Protein AF-Q25BS7-F1 (afdb_monomer_lite)

InterPro domains:
  IPR001800 Lipoprotein, OspC-type [PF01441] (1-91)
  IPR036437 Outer surface protein C-like superfamily [G3DSA:1.20.120.240] (1-91)
  IPR036437 Outer surface protein C-like superfamily [SSF63515] (1-91)

Foldseek 3Di:
DLAQWDQDPVRDTDGRFQQCQVVLVVVLVVLVVLLVVLVVDDDDPVVVVVSVVSNVVSVVLSVVSVVCCCQNVPPNSRRGSVNVCVNPPPD

Structure (mmCIF, N/CA/C/O backbone):
data_AF-Q25BS7-F1
#
_entry.id   AF-Q25BS7-F1
#
loop_
_atom_site.group_PDB
_atom_site.id
_atom_site.type_symbol
_atom_site.label_atom_id
_atom_site.label_alt_id
_atom_site.label_comp_id
_atom_site.label_asym_id
_atom_site.label_entity_id
_atom_site.label_seq_id
_atom_site.pdbx_PDB_ins_code
_atom_site.Cartn_x
_atom_site.Cartn_y
_atom_site.Cartn_z
_atom_site.occupancy
_atom_site.B_iso_or_equiv
_atom_site.auth_seq_id
_atom_site.auth_comp_id
_atom_site.auth_asym_id
_atom_site.auth_atom_id
_atom_site.pdbx_PDB_model_num
ATOM 1 N N . LYS A 1 1 ? 8.512 -6.871 -0.896 1.00 91.00 1 LYS A N 1
ATOM 2 C CA . LYS A 1 1 ? 9.238 -8.089 -1.348 1.00 91.00 1 LYS A CA 1
ATOM 3 C C . LYS A 1 1 ? 9.289 -8.216 -2.874 1.00 91.00 1 LYS A C 1
ATOM 5 O O . LYS A 1 1 ? 10.366 -8.471 -3.377 1.00 91.00 1 LYS A O 1
ATOM 10 N N . ALA A 1 2 ? 8.188 -7.995 -3.601 1.00 96.81 2 ALA A N 1
ATOM 11 C CA . ALA A 1 2 ? 8.146 -8.085 -5.071 1.00 96.81 2 ALA A CA 1
ATOM 12 C C . ALA A 1 2 ? 8.454 -6.764 -5.817 1.00 96.81 2 ALA A C 1
ATOM 14 O O . ALA A 1 2 ? 8.157 -6.648 -6.997 1.00 96.81 2 ALA A O 1
ATOM 15 N N . ILE A 1 3 ? 9.011 -5.755 -5.135 1.00 98.19 3 ILE A N 1
ATOM 16 C CA . ILE A 1 3 ? 9.371 -4.483 -5.782 1.00 98.19 3 ILE A CA 1
ATOM 17 C C . ILE A 1 3 ? 10.533 -4.733 -6.744 1.00 98.19 3 ILE A C 1
ATOM 19 O O . ILE A 1 3 ? 11.524 -5.341 -6.333 1.00 98.19 3 ILE A O 1
ATOM 23 N N . GLY A 1 4 ? 10.414 -4.243 -7.978 1.00 97.94 4 GLY A N 1
ATOM 24 C CA . GLY A 1 4 ? 11.426 -4.409 -9.021 1.00 97.94 4 GLY A CA 1
ATOM 25 C C . GLY A 1 4 ? 11.564 -5.858 -9.482 1.00 97.94 4 GLY A C 1
ATOM 26 O O . GLY A 1 4 ? 12.667 -6.301 -9.810 1.00 97.94 4 GLY A O 1
ATOM 27 N N . LYS A 1 5 ? 10.478 -6.640 -9.418 1.00 97.56 5 LYS A N 1
ATOM 28 C CA . LYS A 1 5 ? 10.482 -8.073 -9.722 1.00 97.56 5 LYS A CA 1
ATOM 29 C C . LYS A 1 5 ? 9.436 -8.458 -10.757 1.00 97.56 5 LYS A C 1
ATOM 31 O O . LYS A 1 5 ? 8.380 -7.842 -10.853 1.00 97.56 5 LYS A O 1
ATOM 36 N N . VAL A 1 6 ? 9.721 -9.547 -11.457 1.00 96.06 6 VAL A N 1
ATOM 37 C CA . VAL A 1 6 ? 8.793 -10.263 -12.336 1.00 96.06 6 VAL A CA 1
ATOM 38 C C . VAL A 1 6 ? 8.880 -11.756 -12.040 1.00 96.06 6 VAL A C 1
ATOM 40 O O . VAL A 1 6 ? 9.897 -12.230 -11.534 1.00 96.06 6 VAL A O 1
ATOM 43 N N . ILE A 1 7 ? 7.809 -12.490 -12.328 1.00 96.19 7 ILE A N 1
ATOM 44 C CA . ILE A 1 7 ? 7.816 -13.953 -12.260 1.00 96.19 7 ILE A CA 1
ATOM 45 C C . ILE A 1 7 ? 8.736 -14.476 -13.369 1.00 96.19 7 ILE A C 1
ATOM 47 O O . ILE A 1 7 ? 8.589 -14.079 -14.525 1.00 96.19 7 ILE A O 1
ATOM 51 N N . ASP A 1 8 ? 9.678 -15.346 -13.012 1.00 95.12 8 ASP A N 1
ATOM 52 C CA . ASP A 1 8 ? 10.506 -16.077 -13.973 1.00 95.12 8 ASP A CA 1
ATOM 53 C C . ASP A 1 8 ? 10.004 -17.520 -14.171 1.00 95.12 8 ASP A C 1
ATOM 55 O O . ASP A 1 8 ? 9.105 -17.988 -13.470 1.00 95.12 8 ASP A O 1
ATOM 59 N N . ASN A 1 9 ? 10.563 -18.234 -15.151 1.00 93.88 9 ASN A N 1
ATOM 60 C CA . ASN A 1 9 ? 10.161 -19.613 -15.450 1.00 93.88 9 ASN A CA 1
ATOM 61 C C . ASN A 1 9 ? 10.738 -20.662 -14.475 1.00 93.88 9 ASN A C 1
ATOM 63 O O . ASN A 1 9 ? 10.392 -21.835 -14.585 1.00 93.88 9 ASN A O 1
ATOM 67 N N . ASN A 1 10 ? 11.592 -20.259 -13.532 1.00 91.31 10 ASN A N 1
ATOM 68 C CA . ASN A 1 10 ? 12.292 -21.125 -12.584 1.00 91.31 10 ASN A CA 1
ATOM 69 C C . ASN A 1 10 ? 11.638 -21.064 -11.191 1.00 91.31 10 ASN A C 1
ATOM 71 O O . ASN A 1 10 ? 12.308 -21.249 -10.173 1.00 91.31 10 ASN A O 1
ATOM 75 N N . ASN A 1 11 ? 10.326 -20.794 -11.138 1.00 78.69 11 ASN A N 1
ATOM 76 C CA . ASN A 1 11 ? 9.545 -20.569 -9.914 1.00 78.69 11 ASN A CA 1
ATOM 77 C C . ASN A 1 11 ? 10.114 -19.450 -9.016 1.00 78.69 11 ASN A C 1
ATOM 79 O O . ASN A 1 11 ? 9.904 -19.447 -7.799 1.00 78.69 11 ASN A O 1
ATOM 83 N N . GLY A 1 12 ? 10.843 -18.505 -9.610 1.00 91.19 12 GLY A N 1
ATOM 84 C CA . GLY A 1 12 ? 11.554 -17.434 -8.933 1.00 91.19 12 GLY A CA 1
ATOM 85 C C . GLY A 1 12 ? 11.028 -16.037 -9.253 1.00 91.19 12 GLY A C 1
ATOM 86 O O . GLY A 1 12 ? 10.036 -15.829 -9.959 1.00 91.19 12 GLY A O 1
ATOM 87 N N . LEU A 1 13 ? 11.717 -15.054 -8.671 1.00 95.31 13 LEU A N 1
ATOM 88 C CA . LEU A 1 13 ? 11.516 -13.634 -8.935 1.00 95.31 13 LEU A CA 1
ATOM 89 C C . LEU A 1 13 ? 12.779 -13.051 -9.578 1.00 95.31 13 LEU A C 1
ATOM 91 O O . LEU A 1 13 ? 13.746 -12.723 -8.876 1.00 95.31 13 LEU A O 1
ATOM 95 N N . ALA A 1 14 ? 12.742 -12.852 -10.893 1.00 95.88 14 ALA A N 1
ATOM 96 C CA . ALA A 1 14 ? 13.778 -12.136 -11.630 1.00 95.88 14 ALA A CA 1
ATOM 97 C C . ALA A 1 14 ? 13.637 -10.616 -11.457 1.00 95.88 14 ALA A C 1
ATOM 99 O O . ALA A 1 14 ? 12.622 -10.114 -10.971 1.00 95.88 14 ALA A O 1
ATOM 100 N N . ALA A 1 15 ? 14.678 -9.866 -11.819 1.00 96.50 15 ALA A N 1
ATOM 101 C CA . ALA A 1 15 ? 14.657 -8.407 -11.771 1.00 96.50 15 ALA A CA 1
ATOM 102 C C . ALA A 1 15 ? 13.837 -7.820 -12.934 1.00 96.50 15 ALA A C 1
ATOM 104 O O . ALA A 1 15 ? 14.059 -8.165 -14.091 1.00 96.50 15 ALA A O 1
ATOM 105 N N . LEU A 1 16 ? 12.931 -6.897 -12.615 1.00 95.69 16 LEU A N 1
ATOM 106 C CA . LEU A 1 16 ? 12.237 -6.024 -13.561 1.00 95.69 16 LEU A CA 1
ATOM 107 C C . LEU A 1 16 ? 12.062 -4.662 -12.894 1.00 95.69 16 LEU A C 1
ATOM 109 O O . LEU A 1 16 ? 11.034 -4.360 -12.286 1.00 95.69 16 LEU A O 1
ATOM 113 N N . ASN A 1 17 ? 13.130 -3.877 -12.934 1.00 97.31 17 ASN A N 1
ATOM 114 C CA . ASN A 1 17 ? 13.214 -2.639 -12.175 1.00 97.31 17 ASN A CA 1
ATOM 115 C C . ASN A 1 17 ? 12.202 -1.609 -12.692 1.00 97.31 17 ASN A C 1
ATOM 117 O O . ASN A 1 17 ? 11.948 -1.509 -13.894 1.00 97.31 17 ASN A O 1
ATOM 121 N N . ASN A 1 18 ? 11.694 -0.785 -11.777 1.00 97.75 18 ASN A N 1
ATOM 122 C CA . ASN A 1 18 ? 10.893 0.405 -12.062 1.00 97.75 18 ASN A CA 1
ATOM 123 C C . ASN A 1 18 ? 9.548 0.150 -12.764 1.00 97.75 18 ASN A C 1
ATOM 125 O O . ASN A 1 18 ? 9.025 1.047 -13.417 1.00 97.75 18 ASN A O 1
ATOM 129 N N . GLN A 1 19 ? 8.966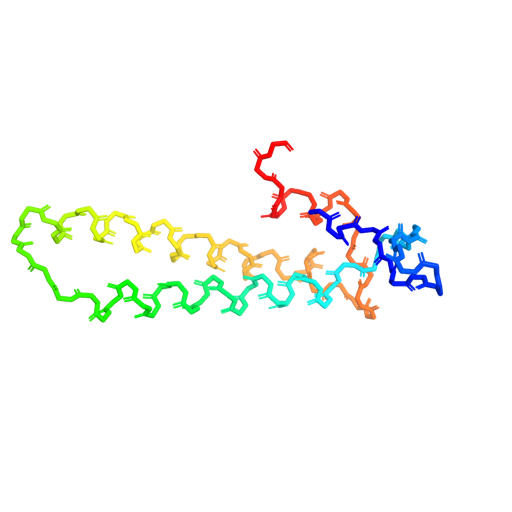 -1.042 -12.608 1.00 97.69 19 GLN A N 1
ATOM 130 C CA . GLN A 1 19 ? 7.633 -1.378 -13.128 1.00 97.69 19 GLN A CA 1
ATOM 131 C C . GLN A 1 19 ? 6.667 -1.778 -12.003 1.00 97.69 19 GLN A C 1
ATOM 133 O O . GLN A 1 19 ? 6.074 -2.854 -12.003 1.00 97.69 19 GLN A O 1
ATOM 138 N N . ASN A 1 20 ? 6.534 -0.918 -10.989 1.00 98.44 20 ASN A N 1
ATOM 139 C CA . ASN A 1 20 ? 5.819 -1.247 -9.750 1.00 98.44 20 ASN A CA 1
ATOM 140 C C . ASN A 1 20 ? 4.358 -0.765 -9.698 1.00 98.44 20 ASN A C 1
ATOM 142 O O . ASN A 1 20 ? 3.708 -0.928 -8.665 1.00 98.44 20 ASN A O 1
ATOM 146 N N . GLY A 1 21 ? 3.826 -0.164 -10.768 1.00 97.69 21 GLY A N 1
ATOM 147 C CA . GLY A 1 21 ? 2.498 0.464 -10.732 1.00 97.69 21 GLY A CA 1
ATOM 148 C C . GLY A 1 21 ? 1.362 -0.494 -10.349 1.00 97.69 21 GLY A C 1
ATOM 149 O O . GLY A 1 21 ? 0.555 -0.180 -9.475 1.00 97.69 21 GLY A O 1
ATOM 150 N N . SER A 1 22 ? 1.321 -1.698 -10.929 1.00 97.38 22 SER A N 1
ATOM 151 C CA . SER A 1 22 ? 0.296 -2.706 -10.604 1.00 97.38 22 SER A CA 1
ATOM 152 C C . SER A 1 22 ? 0.436 -3.249 -9.177 1.00 97.38 22 SER A C 1
ATOM 154 O O . SER A 1 22 ? -0.565 -3.428 -8.481 1.00 97.38 22 SER A O 1
ATOM 156 N N . LEU A 1 23 ? 1.672 -3.440 -8.700 1.00 98.19 23 LEU A N 1
ATOM 157 C CA . LEU A 1 23 ? 1.960 -3.828 -7.318 1.00 98.19 23 LEU A CA 1
ATOM 158 C C . LEU A 1 23 ? 1.428 -2.781 -6.324 1.00 98.19 23 LEU A C 1
ATOM 160 O O . LEU A 1 23 ? 0.816 -3.139 -5.316 1.00 98.19 23 LEU A O 1
ATOM 164 N N . LEU A 1 24 ? 1.627 -1.492 -6.615 1.00 98.38 24 LEU A N 1
ATOM 165 C CA . LEU A 1 24 ? 1.146 -0.391 -5.778 1.00 98.38 24 LEU A CA 1
ATOM 166 C C . LEU A 1 24 ? -0.375 -0.230 -5.833 1.00 98.38 24 LEU A C 1
ATOM 168 O O . LEU A 1 24 ? -0.990 0.011 -4.794 1.00 98.38 24 LEU A O 1
ATOM 172 N N . ALA A 1 25 ? -0.996 -0.434 -6.997 1.00 98.19 25 ALA A N 1
ATOM 173 C CA . ALA A 1 25 ? -2.453 -0.485 -7.112 1.00 98.19 25 ALA A CA 1
ATOM 174 C C . ALA A 1 25 ? -3.044 -1.601 -6.229 1.00 98.19 25 ALA A C 1
ATOM 176 O O . ALA A 1 25 ? -4.018 -1.377 -5.509 1.00 98.19 25 ALA A O 1
ATOM 177 N N . GLY A 1 26 ? -2.403 -2.775 -6.204 1.00 98.31 26 GLY A N 1
ATOM 178 C CA . GLY A 1 26 ? -2.762 -3.862 -5.292 1.00 98.31 26 GLY A CA 1
ATOM 179 C C . GLY A 1 26 ? -2.603 -3.480 -3.817 1.00 98.31 26 GLY A C 1
ATOM 180 O O . GLY A 1 26 ? -3.509 -3.711 -3.017 1.00 98.31 26 GLY A O 1
ATOM 181 N N . ALA A 1 27 ? -1.493 -2.836 -3.446 1.00 98.19 27 ALA A N 1
ATOM 182 C CA . ALA A 1 27 ? -1.277 -2.366 -2.076 1.00 98.19 27 ALA A CA 1
ATOM 183 C C . ALA A 1 27 ? -2.338 -1.340 -1.628 1.00 98.19 27 ALA A C 1
ATOM 185 O O . ALA A 1 27 ? -2.821 -1.419 -0.499 1.00 98.19 27 ALA A O 1
ATOM 186 N N . TYR A 1 28 ? -2.746 -0.428 -2.516 1.00 98.50 28 TYR A N 1
ATOM 187 C CA . TYR A 1 28 ? -3.826 0.534 -2.273 1.00 98.50 28 TYR A CA 1
ATOM 188 C C . TYR A 1 28 ? -5.198 -0.143 -2.095 1.00 98.50 28 TYR A C 1
ATOM 190 O O . TYR A 1 28 ? -5.977 0.218 -1.207 1.00 98.50 28 TYR A O 1
ATOM 198 N N . ALA A 1 29 ? -5.500 -1.161 -2.906 1.00 98.56 29 ALA A N 1
ATOM 199 C CA . ALA A 1 29 ? -6.727 -1.940 -2.752 1.00 98.56 29 ALA A CA 1
ATOM 200 C C . ALA A 1 29 ? -6.770 -2.647 -1.385 1.00 98.56 29 ALA A C 1
ATOM 202 O O . ALA A 1 29 ? -7.772 -2.571 -0.672 1.00 98.56 29 ALA A O 1
ATOM 203 N N . ILE A 1 30 ? -5.658 -3.268 -0.973 1.00 98.56 30 ILE A N 1
ATOM 204 C CA . ILE A 1 30 ? -5.546 -3.915 0.340 1.00 98.56 30 ILE A CA 1
ATOM 205 C C . ILE A 1 30 ? -5.629 -2.897 1.484 1.00 98.56 30 ILE A C 1
ATOM 207 O O . ILE A 1 30 ? -6.293 -3.175 2.481 1.00 98.56 30 ILE A O 1
ATOM 211 N N . SER A 1 31 ? -5.025 -1.711 1.360 1.00 98.25 31 SER A N 1
ATOM 212 C CA . SER A 1 31 ? -5.117 -0.681 2.405 1.00 98.25 31 SER A CA 1
ATOM 213 C C . SER A 1 31 ? -6.556 -0.204 2.615 1.00 98.25 31 SER A C 1
ATOM 215 O O . SER A 1 31 ? -6.999 -0.056 3.754 1.00 98.25 31 SER A O 1
ATOM 217 N N . THR A 1 32 ? -7.314 -0.055 1.527 1.00 98.25 32 THR A N 1
ATOM 218 C CA . THR A 1 32 ? -8.745 0.275 1.566 1.00 98.25 32 THR A CA 1
ATOM 219 C C . THR A 1 32 ? -9.554 -0.845 2.231 1.00 98.25 32 THR A C 1
ATOM 221 O O . THR A 1 32 ? -10.389 -0.577 3.098 1.00 98.25 32 THR A O 1
ATOM 224 N N . LEU A 1 33 ? -9.260 -2.107 1.895 1.00 98.56 33 LEU A N 1
ATOM 225 C CA . LEU A 1 33 ? -9.917 -3.271 2.494 1.00 98.56 33 LEU A CA 1
ATOM 226 C C . LEU A 1 33 ? -9.643 -3.385 4.003 1.00 98.56 33 LEU A C 1
ATOM 228 O O . LEU A 1 33 ? -10.542 -3.737 4.765 1.00 98.56 33 LEU A O 1
ATOM 232 N N . ILE A 1 34 ? -8.427 -3.064 4.456 1.00 98.06 34 ILE A N 1
ATOM 233 C CA . ILE A 1 34 ? -8.081 -3.032 5.886 1.00 98.06 34 ILE A CA 1
ATOM 234 C C . ILE A 1 34 ? -8.981 -2.036 6.630 1.00 98.06 34 ILE A C 1
ATOM 236 O O . ILE 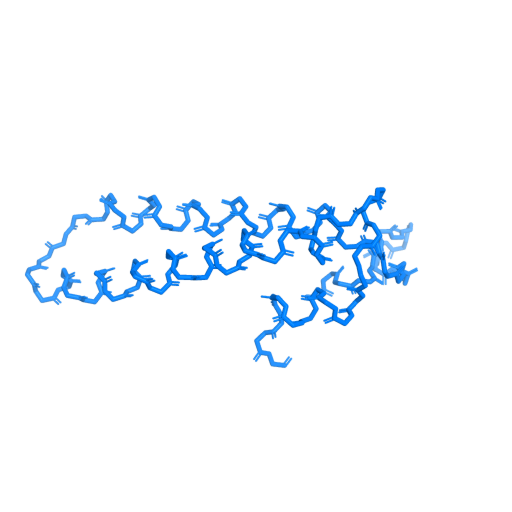A 1 34 ? -9.597 -2.410 7.631 1.00 98.06 34 ILE A O 1
ATOM 240 N N . THR A 1 35 ? -9.127 -0.809 6.120 1.00 97.44 35 THR A N 1
ATOM 241 C CA . THR A 1 35 ? -10.019 0.215 6.695 1.00 97.44 35 THR A CA 1
ATOM 242 C C . THR A 1 35 ? -11.469 -0.272 6.786 1.00 97.44 35 THR A C 1
ATOM 244 O O . THR A 1 35 ? -12.152 -0.067 7.799 1.00 97.44 35 THR A O 1
ATOM 247 N N . GLU A 1 36 ? -11.954 -0.947 5.741 1.00 97.31 36 GLU A N 1
ATOM 248 C CA . GLU A 1 36 ? -13.306 -1.508 5.703 1.00 97.31 36 GLU A CA 1
ATOM 249 C C . GLU A 1 36 ? -13.500 -2.592 6.774 1.00 97.31 36 GLU A C 1
ATOM 251 O O . GLU A 1 36 ? -14.484 -2.566 7.517 1.00 97.31 36 GLU A O 1
ATOM 256 N N . LYS A 1 37 ? -12.549 -3.526 6.899 1.00 96.94 37 LYS A N 1
ATOM 257 C CA . LYS A 1 37 ? -12.601 -4.602 7.901 1.00 96.94 37 LYS A CA 1
ATOM 258 C C . LYS A 1 37 ? -12.537 -4.050 9.326 1.00 96.94 37 LYS A C 1
ATOM 260 O O . LYS A 1 37 ? -13.320 -4.486 10.168 1.00 96.94 37 LYS A O 1
ATOM 265 N N . LEU A 1 38 ? -11.686 -3.052 9.579 1.00 96.00 38 LEU A N 1
ATOM 266 C CA . LEU A 1 38 ? -11.614 -2.345 10.864 1.00 96.00 38 LEU A CA 1
ATOM 267 C C . LEU A 1 38 ? -12.936 -1.661 11.222 1.00 96.00 38 LEU A C 1
ATOM 269 O O . LEU A 1 38 ? -13.356 -1.707 12.372 1.00 96.00 38 LEU A O 1
ATOM 273 N N . SER A 1 39 ? -13.640 -1.103 10.235 1.00 93.12 39 SER A N 1
ATOM 274 C CA . SER A 1 39 ? -14.946 -0.464 10.451 1.00 93.12 39 SER A CA 1
ATOM 275 C C . SER A 1 39 ? -16.073 -1.453 10.779 1.00 93.12 39 SER A C 1
ATOM 277 O O . SER A 1 39 ? -17.099 -1.043 11.315 1.00 93.12 39 SER A O 1
ATOM 279 N N . LYS A 1 40 ? -15.904 -2.741 10.454 1.00 94.06 40 LYS A N 1
ATOM 280 C CA . LYS A 1 40 ? -16.905 -3.803 10.667 1.00 94.06 40 LYS A CA 1
ATOM 281 C C . LYS A 1 40 ? -16.636 -4.664 11.909 1.00 94.06 40 LYS A C 1
ATOM 283 O O . LYS A 1 40 ? -17.478 -5.486 12.266 1.00 94.06 40 LYS A O 1
ATOM 288 N N . LEU A 1 41 ? -15.484 -4.499 12.558 1.00 93.00 41 LEU A N 1
ATOM 289 C CA . LEU A 1 41 ? -15.116 -5.228 13.773 1.00 93.00 41 LEU A CA 1
ATOM 290 C C . LEU A 1 41 ? -15.968 -4.752 14.962 1.00 93.00 41 LEU A C 1
ATOM 292 O O . LEU A 1 41 ? -15.836 -3.616 15.407 1.00 93.00 41 LEU A O 1
ATOM 296 N N . LYS A 1 42 ? -16.830 -5.630 15.493 1.00 83.56 42 LYS A N 1
ATOM 297 C CA . LYS A 1 42 ? -17.600 -5.392 16.728 1.00 83.56 42 LYS A CA 1
ATOM 298 C C . LYS A 1 42 ? -16.805 -5.902 17.930 1.00 83.56 42 LYS A C 1
ATOM 300 O O . LYS A 1 42 ? -16.44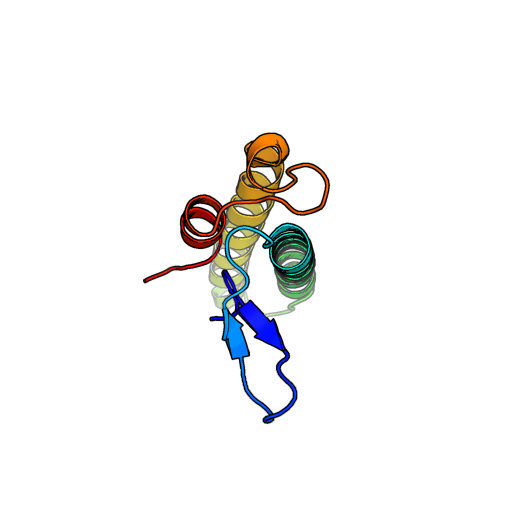8 -7.074 17.932 1.00 83.56 42 LYS A O 1
ATOM 305 N N . ASN A 1 43 ? -16.541 -5.057 18.929 1.00 82.12 43 ASN A N 1
ATOM 306 C CA . ASN A 1 43 ? -15.775 -5.419 20.128 1.00 82.12 43 ASN A CA 1
ATOM 307 C C . ASN A 1 43 ? -16.228 -4.632 21.377 1.00 82.12 43 ASN A C 1
ATOM 309 O O . ASN A 1 43 ? -17.094 -3.760 21.289 1.00 82.12 43 ASN A O 1
ATOM 313 N N . SER A 1 44 ? -15.648 -4.958 22.539 1.00 78.69 44 SER A N 1
ATOM 314 C CA . SER A 1 44 ? -15.850 -4.234 23.803 1.00 78.69 44 SER A CA 1
ATOM 315 C C . SER A 1 44 ? -15.309 -2.795 23.754 1.00 78.69 44 SER A C 1
ATOM 317 O O . SER A 1 44 ? -14.498 -2.449 22.890 1.00 78.69 44 SER A O 1
ATOM 319 N N . GLU A 1 45 ? -15.727 -1.950 24.704 1.00 80.75 45 GLU A N 1
ATOM 320 C CA . GLU A 1 45 ? -15.332 -0.532 24.772 1.00 80.75 45 GLU A CA 1
ATOM 321 C C . GLU A 1 45 ? -13.811 -0.316 24.771 1.00 80.75 45 GLU A C 1
ATOM 323 O O . GLU A 1 45 ? -13.314 0.566 24.070 1.00 80.75 45 GLU A O 1
ATOM 328 N N . GLU A 1 46 ? -13.054 -1.157 25.481 1.00 81.00 46 GLU A N 1
ATOM 329 C CA . GLU A 1 46 ? -11.591 -1.053 25.539 1.00 81.00 46 GLU A CA 1
ATOM 330 C C . GLU A 1 46 ? -10.932 -1.318 24.171 1.00 81.00 46 GLU A C 1
ATOM 332 O O . GLU A 1 46 ? -9.994 -0.624 23.764 1.00 81.00 46 GLU A O 1
ATOM 337 N N . LEU A 1 47 ? -11.448 -2.290 23.411 1.00 89.81 47 LEU A N 1
ATOM 338 C CA . LEU A 1 47 ? -10.933 -2.612 22.080 1.00 89.81 47 LEU A CA 1
ATOM 339 C C . LEU A 1 47 ? -11.355 -1.573 21.033 1.00 89.81 47 LEU A C 1
ATOM 341 O O . LEU A 1 47 ? -10.615 -1.358 20.071 1.00 89.81 47 LEU A O 1
ATOM 345 N N . ASN A 1 48 ? -12.478 -0.874 21.228 1.00 89.94 48 ASN A N 1
ATOM 346 C CA . ASN A 1 48 ? -12.945 0.159 20.299 1.00 89.94 48 ASN A CA 1
ATOM 347 C C . ASN A 1 48 ? -11.927 1.294 20.127 1.00 89.94 48 ASN A C 1
ATOM 349 O O . ASN A 1 48 ? -11.740 1.781 19.009 1.00 89.94 48 ASN A O 1
ATOM 353 N N . LYS A 1 49 ? -11.209 1.678 21.193 1.00 92.38 49 LYS A N 1
ATOM 354 C CA . LYS A 1 49 ? -10.136 2.680 21.092 1.00 92.38 49 LYS A CA 1
ATOM 355 C C . LYS A 1 49 ? -8.993 2.194 20.194 1.00 92.38 49 LYS A C 1
ATOM 357 O O . LYS A 1 49 ? -8.605 2.906 19.270 1.00 92.38 49 LYS A O 1
ATOM 362 N N . LYS A 1 50 ? -8.516 0.962 20.402 1.00 94.25 50 LYS A N 1
ATOM 363 C CA . LYS A 1 50 ? -7.437 0.354 19.598 1.00 94.25 50 LYS A CA 1
ATOM 364 C C . LYS A 1 50 ? -7.845 0.184 18.130 1.00 94.25 50 LYS A C 1
ATOM 366 O O . LYS A 1 50 ? -7.050 0.448 17.232 1.00 94.25 50 LYS A O 1
ATOM 371 N N . ILE A 1 51 ? -9.098 -0.198 17.873 1.00 94.81 51 ILE A N 1
ATOM 372 C CA . ILE A 1 51 ? -9.648 -0.310 16.512 1.00 94.81 51 ILE A CA 1
ATOM 373 C C . ILE A 1 51 ? -9.702 1.059 15.838 1.00 94.81 51 ILE A C 1
ATOM 375 O O . ILE A 1 51 ? -9.325 1.177 14.674 1.00 94.81 51 ILE A O 1
ATOM 379 N N . LYS A 1 52 ? -10.126 2.102 16.561 1.00 94.62 52 LYS A N 1
ATOM 380 C CA . LYS A 1 52 ? -10.15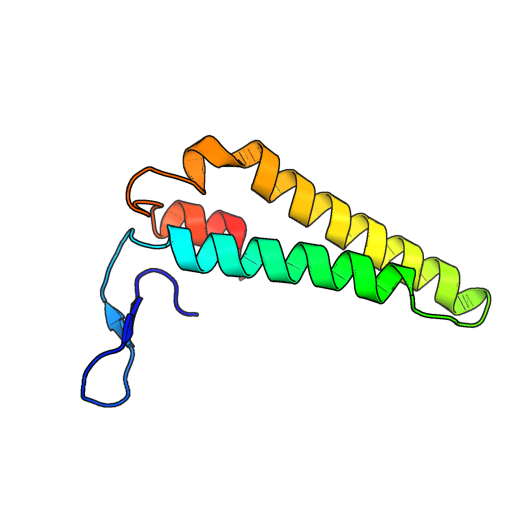7 3.473 16.041 1.00 94.62 52 LYS A CA 1
ATOM 381 C C . LYS A 1 52 ? -8.756 3.975 15.689 1.00 94.62 52 LYS A C 1
ATOM 383 O O . LYS A 1 52 ? -8.578 4.559 14.626 1.00 94.62 52 LYS A O 1
ATOM 388 N N . GLU A 1 53 ? -7.763 3.714 16.536 1.00 96.12 53 GLU A N 1
ATOM 389 C CA . GLU A 1 53 ? -6.362 4.055 16.257 1.00 96.12 53 GLU A CA 1
ATOM 390 C C . GLU A 1 53 ? -5.846 3.333 15.004 1.00 96.12 53 GLU A C 1
ATOM 392 O O . GLU A 1 53 ? -5.355 3.981 14.079 1.00 96.12 53 GLU A O 1
ATOM 397 N N . ALA A 1 54 ? -6.048 2.014 14.912 1.00 96.94 54 ALA A N 1
ATOM 398 C CA . ALA A 1 54 ? -5.674 1.237 13.730 1.00 96.94 54 ALA A CA 1
ATOM 399 C C . ALA A 1 54 ? -6.375 1.745 12.458 1.00 96.94 54 ALA A C 1
ATOM 401 O O . ALA A 1 54 ? -5.744 1.863 11.404 1.00 96.94 54 ALA A O 1
ATOM 402 N N . LYS A 1 55 ? -7.664 2.095 12.561 1.00 96.88 55 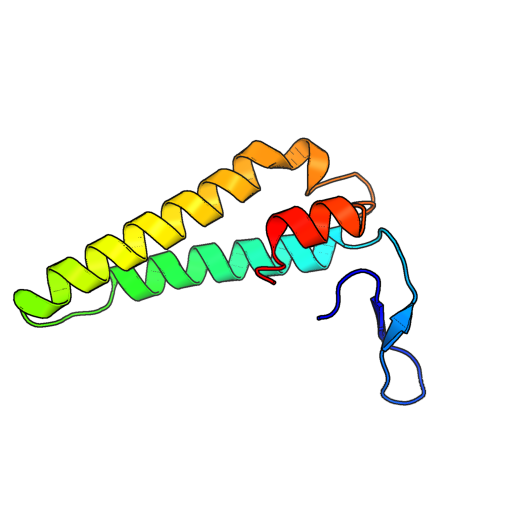LYS A N 1
ATOM 403 C CA . LYS A 1 55 ? -8.452 2.645 11.456 1.00 96.88 55 LYS A CA 1
ATOM 404 C C . LYS A 1 55 ? -7.869 3.971 10.978 1.00 96.88 55 LYS A C 1
ATOM 406 O O . LYS A 1 55 ? -7.586 4.102 9.789 1.00 96.88 55 LYS A O 1
ATOM 411 N N . ASN A 1 56 ? -7.600 4.902 11.889 1.00 97.88 56 ASN A N 1
ATOM 412 C CA . ASN A 1 56 ? -6.992 6.189 11.555 1.00 97.88 56 ASN A CA 1
ATOM 413 C C . ASN A 1 56 ? -5.641 6.008 10.842 1.00 97.88 56 ASN A C 1
ATOM 415 O O . ASN A 1 56 ? -5.368 6.686 9.853 1.00 97.88 56 ASN A O 1
ATOM 419 N N . CYS A 1 57 ? -4.810 5.061 11.291 1.00 98.19 57 CYS A N 1
ATOM 420 C CA . CYS A 1 57 ? -3.554 4.735 10.613 1.00 98.19 57 CYS A CA 1
ATOM 421 C C . CYS A 1 57 ? -3.783 4.184 9.196 1.00 98.19 57 CYS A C 1
ATOM 423 O O . CYS A 1 57 ? -3.097 4.603 8.263 1.00 98.19 57 CYS A O 1
ATOM 425 N N . SER A 1 58 ? -4.751 3.278 9.011 1.00 98.00 58 SER A N 1
ATOM 426 C CA . SER A 1 58 ? -5.080 2.719 7.689 1.00 98.00 58 SER A CA 1
ATOM 427 C C . SER A 1 58 ? -5.636 3.769 6.716 1.00 98.00 58 SER A C 1
ATOM 429 O O . SER A 1 58 ? -5.264 3.784 5.537 1.00 98.00 58 SER A O 1
ATOM 431 N N . GLU A 1 59 ? -6.446 4.708 7.210 1.00 98.38 59 GLU A N 1
ATOM 432 C CA . GLU A 1 59 ? -6.961 5.842 6.440 1.00 98.38 59 GLU A CA 1
ATOM 433 C C . GLU A 1 59 ? -5.838 6.806 6.056 1.00 98.38 59 GLU A C 1
ATOM 435 O O . GLU A 1 59 ? -5.730 7.186 4.889 1.00 98.38 59 GLU A O 1
ATOM 440 N N . ALA A 1 60 ? -4.960 7.154 7.002 1.00 98.62 60 ALA A N 1
ATOM 441 C CA . ALA A 1 60 ? -3.814 8.024 6.751 1.00 98.62 60 ALA A CA 1
ATOM 442 C C . ALA A 1 60 ? -2.864 7.425 5.705 1.00 98.62 60 ALA A C 1
ATOM 444 O O . ALA A 1 60 ? -2.443 8.123 4.780 1.00 98.62 60 ALA A O 1
ATOM 445 N N . PHE A 1 61 ? -2.576 6.125 5.802 1.00 98.50 61 PHE A N 1
ATOM 446 C CA . PHE A 1 61 ? -1.759 5.418 4.821 1.00 98.50 61 PHE A CA 1
ATOM 447 C C . PHE A 1 61 ? -2.403 5.435 3.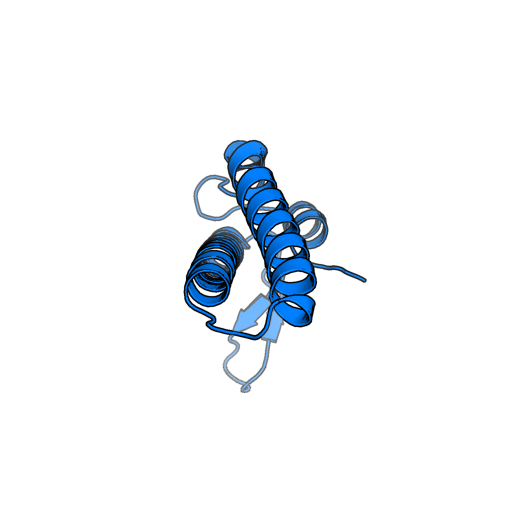426 1.00 98.50 61 PHE A C 1
ATOM 449 O O . PHE A 1 61 ? -1.778 5.872 2.459 1.00 98.50 61 PHE A O 1
ATOM 456 N N . THR A 1 62 ? -3.679 5.050 3.327 1.00 98.56 62 THR A N 1
ATOM 457 C CA . THR A 1 62 ? -4.429 5.037 2.057 1.00 98.56 62 THR A CA 1
ATOM 458 C C . THR A 1 62 ? -4.505 6.433 1.431 1.00 98.56 62 THR A C 1
ATOM 460 O O . THR A 1 62 ? -4.304 6.595 0.224 1.00 98.56 62 THR A O 1
ATOM 463 N N . LYS A 1 63 ? -4.740 7.465 2.250 1.00 98.69 63 LYS A N 1
ATOM 464 C CA . LYS A 1 63 ? -4.736 8.866 1.819 1.00 98.69 63 LYS A CA 1
ATOM 465 C C . LYS A 1 63 ? -3.369 9.267 1.273 1.00 98.69 63 LYS A C 1
ATOM 467 O O . LYS A 1 63 ? -3.311 9.876 0.208 1.00 98.69 63 LYS A O 1
ATOM 472 N N . LYS A 1 64 ? -2.278 8.887 1.945 1.00 98.56 64 LYS A N 1
ATOM 473 C CA . LYS A 1 64 ? -0.926 9.242 1.505 1.00 98.56 64 LYS A CA 1
ATOM 474 C C . LYS A 1 64 ? -0.566 8.627 0.154 1.00 98.56 64 LYS A C 1
ATOM 476 O O . LYS A 1 64 ? 0.020 9.316 -0.679 1.00 98.56 64 LYS A O 1
ATOM 481 N N . LEU A 1 65 ? -0.962 7.376 -0.092 1.00 98.31 65 LEU A N 1
ATOM 482 C CA . LEU A 1 65 ? -0.805 6.738 -1.405 1.00 98.31 65 LEU A CA 1
ATOM 483 C C . LEU A 1 65 ? -1.552 7.516 -2.498 1.00 98.31 65 LEU A C 1
ATOM 485 O O . LEU A 1 65 ? -0.988 7.785 -3.557 1.00 98.31 65 LEU A O 1
ATOM 489 N N . LYS A 1 66 ? -2.794 7.939 -2.220 1.00 97.88 66 LYS A N 1
ATOM 490 C CA . LYS A 1 66 ? -3.603 8.741 -3.150 1.00 97.88 66 LYS A CA 1
ATOM 491 C C . LYS A 1 66 ? -2.987 10.116 -3.426 1.00 97.88 66 LYS A C 1
ATOM 493 O O . LYS A 1 66 ? -2.934 10.529 -4.577 1.00 97.88 66 LYS A O 1
ATOM 498 N N . GLU A 1 67 ? -2.503 10.821 -2.405 1.00 98.50 67 GLU A N 1
ATOM 499 C CA . GLU A 1 67 ? -1.819 12.117 -2.571 1.00 98.50 67 GLU A CA 1
ATOM 500 C C . GLU A 1 67 ? -0.578 12.010 -3.466 1.00 98.50 67 GLU A C 1
ATOM 502 O O . GLU A 1 67 ? -0.234 12.950 -4.176 1.00 98.50 67 GLU A O 1
ATOM 507 N N . LYS A 1 68 ? 0.092 10.856 -3.447 1.00 98.06 68 LYS A N 1
ATOM 508 C CA . LYS A 1 68 ? 1.293 10.575 -4.235 1.00 98.06 68 LYS A CA 1
ATOM 509 C C . LYS A 1 68 ? 1.001 9.931 -5.593 1.00 98.06 68 LYS A C 1
ATOM 511 O O . LYS A 1 68 ? 1.915 9.392 -6.210 1.00 98.06 68 LYS A O 1
ATOM 516 N N . HIS A 1 69 ? -0.231 10.016 -6.101 1.00 96.94 69 HIS A N 1
ATOM 517 C CA . HIS A 1 69 ? -0.630 9.368 -7.357 1.00 96.94 69 HIS A CA 1
ATOM 518 C C . HIS A 1 69 ? 0.263 9.718 -8.560 1.00 96.94 69 HIS A C 1
ATOM 520 O O . HIS A 1 69 ? 0.467 8.864 -9.412 1.00 96.94 69 HIS A O 1
ATOM 526 N N . ALA A 1 70 ? 0.822 10.930 -8.640 1.00 96.75 70 ALA A N 1
ATOM 527 C CA . ALA A 1 70 ? 1.718 11.305 -9.737 1.00 96.75 70 ALA A CA 1
ATOM 528 C C . ALA A 1 70 ? 3.030 10.494 -9.734 1.00 96.75 70 ALA A C 1
ATOM 530 O O . ALA A 1 70 ? 3.560 10.161 -10.789 1.00 96.75 70 ALA A O 1
ATOM 531 N N . GLU A 1 71 ? 3.534 10.139 -8.549 1.00 96.75 71 GLU A N 1
ATOM 532 C CA . GLU A 1 71 ? 4.760 9.351 -8.362 1.00 96.75 71 GLU A CA 1
ATOM 533 C C . GLU A 1 71 ? 4.469 7.836 -8.389 1.00 96.75 71 GLU A C 1
ATOM 535 O O . GLU A 1 71 ? 5.260 7.040 -8.905 1.00 96.75 71 GLU A O 1
ATOM 540 N N . LEU A 1 72 ? 3.329 7.431 -7.818 1.00 97.62 72 LEU A N 1
ATOM 541 C CA . LEU A 1 72 ? 2.956 6.030 -7.578 1.00 97.62 72 LEU A CA 1
ATOM 542 C C . LEU A 1 72 ? 2.055 5.421 -8.661 1.00 97.62 72 LEU A C 1
ATOM 544 O O . LEU A 1 72 ? 1.939 4.203 -8.747 1.00 97.62 72 LEU A O 1
ATOM 548 N N . GLY A 1 73 ? 1.417 6.261 -9.472 1.00 95.31 73 GLY A N 1
ATOM 549 C CA . GLY A 1 73 ? 0.577 5.900 -10.614 1.00 95.31 73 GLY A CA 1
ATOM 550 C C . GLY A 1 73 ? 1.194 6.364 -11.930 1.00 95.31 73 GLY A C 1
ATOM 551 O O . GLY A 1 73 ? 0.480 6.848 -12.806 1.00 95.31 73 GLY A O 1
ATOM 552 N N . ALA A 1 74 ? 2.522 6.269 -12.047 1.00 95.88 74 ALA A N 1
ATOM 553 C CA . ALA A 1 74 ? 3.242 6.651 -13.255 1.00 95.88 74 ALA A CA 1
ATOM 554 C C . ALA A 1 74 ? 2.740 5.859 -14.476 1.00 95.88 74 ALA A C 1
ATOM 556 O O . ALA A 1 74 ? 2.372 4.682 -14.373 1.00 95.88 74 ALA A O 1
ATOM 557 N N . ALA A 1 75 ? 2.737 6.514 -15.640 1.00 94.44 75 ALA A N 1
ATOM 558 C CA . ALA A 1 75 ? 2.253 5.935 -16.889 1.00 94.44 75 ALA A CA 1
ATOM 559 C C . ALA A 1 75 ? 2.935 4.592 -17.197 1.00 94.44 75 ALA A C 1
ATOM 561 O O . ALA A 1 75 ? 4.111 4.393 -16.891 1.00 94.44 75 ALA A O 1
ATOM 562 N N . ASN A 1 76 ? 2.184 3.664 -17.796 1.00 93.81 76 ASN A N 1
ATOM 563 C CA . ASN A 1 76 ? 2.652 2.314 -18.141 1.00 93.81 76 ASN A CA 1
ATOM 564 C C . ASN A 1 76 ? 3.235 1.529 -16.950 1.00 93.81 76 ASN A C 1
ATOM 566 O O . ASN A 1 76 ? 4.054 0.633 -17.129 1.00 93.81 76 ASN A O 1
ATOM 570 N N . GLY A 1 77 ? 2.832 1.874 -15.723 1.00 92.94 77 GLY A N 1
ATOM 571 C CA . GLY A 1 77 ? 3.309 1.225 -14.507 1.00 92.94 77 GLY A CA 1
ATOM 572 C C . GLY A 1 77 ? 4.749 1.571 -14.125 1.00 92.94 77 GLY A C 1
ATOM 573 O O . GLY A 1 77 ? 5.290 0.906 -13.241 1.00 92.94 77 GLY A O 1
ATOM 574 N N . ALA A 1 78 ? 5.343 2.607 -14.729 1.00 97.25 78 ALA A N 1
ATOM 575 C CA . ALA A 1 78 ? 6.757 2.981 -14.621 1.00 97.25 78 ALA A CA 1
ATOM 576 C C . ALA A 1 78 ? 7.179 3.579 -13.257 1.00 97.25 78 ALA A C 1
ATOM 578 O O . ALA A 1 78 ? 8.095 4.400 -13.171 1.00 97.25 78 ALA A O 1
ATOM 579 N N . THR A 1 79 ? 6.499 3.222 -12.165 1.00 98.19 79 THR A N 1
ATOM 580 C CA . THR A 1 79 ? 6.881 3.677 -10.828 1.00 98.19 79 THR A CA 1
ATOM 581 C C . THR A 1 79 ? 8.196 3.032 -10.409 1.00 98.19 79 THR A C 1
ATOM 583 O O . THR A 1 79 ? 8.318 1.803 -10.354 1.00 98.19 79 THR A O 1
ATOM 586 N N . THR A 1 80 ? 9.161 3.883 -10.057 1.00 98.50 80 THR A N 1
ATOM 587 C CA . THR A 1 80 ? 10.513 3.468 -9.680 1.00 98.50 80 THR A CA 1
ATOM 588 C C . THR A 1 80 ? 10.524 2.566 -8.453 1.00 98.50 80 THR A C 1
ATOM 590 O O . THR A 1 80 ? 9.650 2.646 -7.584 1.00 98.50 80 THR A O 1
ATOM 593 N N . ASP A 1 81 ? 11.552 1.725 -8.348 1.00 98.44 81 ASP A N 1
ATOM 594 C CA . ASP A 1 81 ? 11.750 0.883 -7.165 1.00 98.44 81 ASP A CA 1
ATOM 595 C C . ASP A 1 81 ? 11.924 1.734 -5.906 1.00 98.44 81 ASP A C 1
ATOM 597 O O . ASP A 1 81 ? 11.463 1.362 -4.831 1.00 98.44 81 ASP A O 1
ATOM 601 N N . GLU A 1 82 ? 12.564 2.896 -6.034 1.00 98.31 82 GLU A N 1
ATOM 602 C CA . GLU A 1 82 ? 12.733 3.851 -4.942 1.00 98.31 82 GLU A CA 1
ATOM 603 C C . GLU A 1 82 ? 11.387 4.398 -4.450 1.00 98.31 82 GLU A C 1
ATOM 605 O O . GLU A 1 82 ? 11.107 4.347 -3.250 1.00 98.31 82 GLU A O 1
ATOM 610 N N . ASN A 1 83 ? 10.523 4.863 -5.358 1.00 98.31 83 ASN A N 1
ATOM 611 C CA . ASN A 1 83 ? 9.201 5.374 -4.994 1.00 98.31 83 ASN A CA 1
ATOM 612 C C . ASN A 1 83 ? 8.319 4.264 -4.413 1.00 98.31 83 ASN A C 1
ATOM 614 O O . ASN A 1 83 ? 7.627 4.478 -3.418 1.00 98.31 83 ASN A O 1
ATOM 618 N N . ALA A 1 84 ? 8.399 3.051 -4.967 1.00 98.50 84 ALA A N 1
ATOM 619 C CA . ALA A 1 84 ? 7.705 1.894 -4.418 1.00 98.50 84 ALA A CA 1
ATOM 620 C C . ALA A 1 84 ? 8.204 1.535 -3.007 1.00 98.50 84 ALA A C 1
ATOM 622 O O . ALA A 1 84 ? 7.393 1.261 -2.122 1.00 98.50 84 ALA A O 1
ATOM 623 N N . LYS A 1 85 ? 9.520 1.582 -2.751 1.00 98.31 85 LYS A N 1
ATOM 624 C CA . LYS A 1 85 ? 10.088 1.351 -1.412 1.00 98.31 85 LYS A CA 1
ATOM 625 C C . LYS A 1 85 ? 9.607 2.408 -0.421 1.00 98.31 85 LYS A C 1
ATOM 627 O O . LYS A 1 85 ? 9.095 2.039 0.629 1.00 98.31 85 LYS A O 1
ATOM 632 N N . LYS A 1 86 ? 9.666 3.694 -0.785 1.00 97.94 86 LYS A N 1
ATOM 633 C CA . LYS A 1 86 ? 9.134 4.794 0.042 1.00 97.94 86 LYS A CA 1
ATOM 634 C C . LYS A 1 86 ? 7.651 4.609 0.385 1.00 97.94 86 LYS A C 1
ATOM 636 O O . LYS A 1 86 ? 7.219 5.051 1.444 1.00 97.94 86 LYS A O 1
ATOM 641 N N . ALA A 1 87 ? 6.881 3.973 -0.498 1.00 98.12 87 ALA A N 1
ATOM 642 C CA . ALA A 1 87 ? 5.456 3.744 -0.296 1.00 98.12 87 ALA A CA 1
ATOM 643 C C . ALA A 1 87 ? 5.142 2.526 0.588 1.00 98.12 87 ALA A C 1
ATOM 645 O O . ALA A 1 87 ? 4.295 2.635 1.470 1.00 98.12 87 ALA A O 1
ATOM 646 N N . ILE A 1 88 ? 5.761 1.361 0.346 1.00 98.19 88 ILE A N 1
ATOM 647 C CA . ILE A 1 88 ? 5.300 0.085 0.936 1.00 98.19 88 ILE A CA 1
ATOM 648 C C . ILE A 1 88 ? 6.397 -0.764 1.597 1.00 98.19 88 ILE A C 1
ATOM 650 O O . ILE A 1 88 ? 6.112 -1.869 2.065 1.00 98.19 88 ILE A O 1
ATOM 654 N N . LEU A 1 89 ? 7.646 -0.292 1.647 1.00 97.81 89 LEU A N 1
ATOM 655 C CA . LEU A 1 89 ? 8.718 -0.957 2.386 1.00 97.81 89 LEU A CA 1
ATOM 656 C C . LEU A 1 89 ? 8.912 -0.266 3.741 1.00 97.81 89 LEU A C 1
ATOM 658 O O . LEU A 1 89 ? 9.436 0.838 3.819 1.00 97.81 89 LEU A O 1
ATOM 662 N N . LYS A 1 90 ? 8.488 -0.933 4.819 1.00 95.31 90 LYS A N 1
ATOM 663 C CA . LYS A 1 90 ? 8.613 -0.414 6.193 1.00 95.31 90 LYS A CA 1
ATOM 664 C C . LYS A 1 90 ? 10.063 -0.402 6.712 1.00 95.31 90 LYS A C 1
ATOM 666 O O . LYS A 1 90 ? 10.349 0.345 7.644 1.00 95.31 90 LYS A O 1
ATOM 671 N N . THR A 1 91 ? 10.929 -1.260 6.172 1.00 90.69 91 THR A N 1
ATOM 672 C CA . THR A 1 91 ? 12.275 -1.566 6.693 1.00 90.69 91 THR A CA 1
ATOM 673 C C . THR A 1 91 ? 13.302 -1.597 5.582 1.00 90.69 91 THR A C 1
ATOM 675 O O . THR A 1 91 ? 13.048 -2.360 4.619 1.00 90.69 91 THR A O 1
#

Radius of gyration: 15.96 Å; chains: 1; bounding box: 32×33×44 Å

Organism: Borreliella afzelii (NCBI:txid29518)

pLDDT: mean 95.56, std 4.52, range [78.69, 98.69]

Secondary structure (DSSP, 8-state):
--TTEEE-TTSSEEE-TT--HHHHHHHHHHHHHHHHHHHH----HHHHHHHHHHHHHHHHHHHHHHHTHHHHS-GGG---HHHHHHHH---

Sequence (91 aa):
KAIGKVIDNNNGLAALNNQNGSLLAGAYAISTLITEKLSKLKNSEELNKKIKEAKNCSEAFTKKLKEKHAELGAANGATTDENAKKAILKT